Protein AF-A0AAW7PUR6-F1 (afdb_monomer)

pLDDT: mean 86.78, std 13.41, range [48.75, 97.19]

Foldseek 3Di:
DPALVPAQADLVVCVVAPVVLCVVQLKGFRDDDPAETEIEDEPSGDCPCVCVRDPHHYHYDYDDSVSSVVCSPPSVLVSVLSVLVVCCVVVPDDVVSVVVSVVSVVD

Nearest PDB structures (foldseek):
  8pdk-assembly1_A  TM=7.939E-01  e=1.366E-02  Thermus thermophilus HB27
  8pfa-assembly1_B  TM=7.874E-01  e=2.282E-02  Thermus thermophilus HB27
  8pe0-assembly1_B  TM=7.952E-01  e=3.354E-02  Thermus thermophilus HB27
  6f8l-assembly1_O  TM=6.691E-01  e=6.794E-02  Thermus thermophilus HB8
  6f8l-assembly1_L  TM=6.783E-01  e=1.376E-01  Thermus thermophilus HB8

Organism: NCBI:txid28197

Secondary structure (DSSP, 8-state):
---GGGSPP-TTHHHHTTHHHHHHTTEEEEEE-SSEEEEEE-TT---TTHHHH-SSEEEEEE--HHHHHHHHTTHHHHHHHHHHHHHHHHT---HHHHHHHHHHH--

Sequence (107 aa):
MENILKILIDFSLFEKYDKEYFISNKIVPICEDSISLKVAVCKNSDLSNIKEKFSKLISFVEADELDILFLLSNLDKKIYLYKIASKSIFQKTDEKYICEGVREMYV

Mean predicted aligned error: 7.07 Å

Structure (mmCIF, N/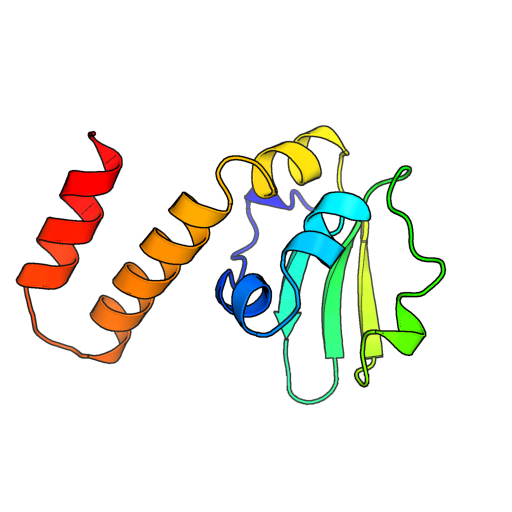CA/C/O backbone):
data_AF-A0AAW7PUR6-F1
#
_entry.id   AF-A0AAW7PUR6-F1
#
loop_
_atom_site.grou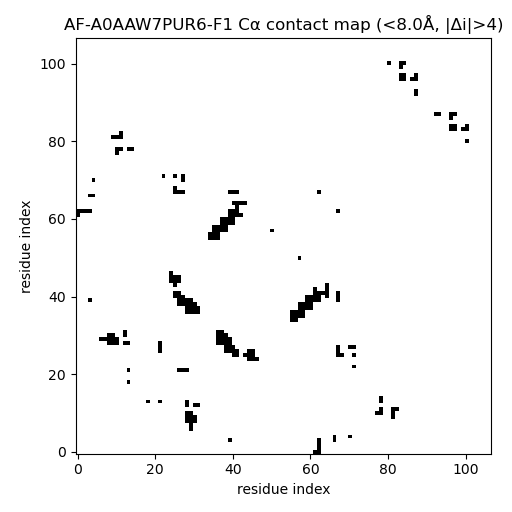p_PDB
_atom_site.id
_atom_site.type_symbol
_atom_site.label_atom_id
_atom_site.label_alt_id
_atom_site.label_comp_id
_atom_site.label_asym_id
_atom_site.label_entity_id
_atom_site.label_seq_id
_atom_site.pdbx_PDB_ins_code
_atom_site.Cartn_x
_atom_site.Cartn_y
_atom_site.Cartn_z
_atom_site.occupancy
_atom_site.B_iso_or_equiv
_atom_site.auth_seq_id
_atom_site.auth_comp_id
_atom_site.auth_asym_id
_atom_site.auth_atom_id
_atom_site.pdbx_PDB_model_num
ATOM 1 N N . MET A 1 1 ? -3.076 17.680 6.374 1.00 55.72 1 MET A N 1
ATOM 2 C CA . MET A 1 1 ? -3.070 16.295 5.864 1.00 55.72 1 MET A CA 1
ATOM 3 C C . MET A 1 1 ? -1.790 16.111 5.079 1.00 55.72 1 MET A C 1
ATOM 5 O O . MET A 1 1 ? -1.499 16.952 4.233 1.00 55.72 1 MET A O 1
ATOM 9 N N . GLU A 1 2 ? -0.985 15.103 5.412 1.00 63.31 2 GLU A N 1
ATOM 10 C CA . GLU A 1 2 ? 0.152 14.737 4.564 1.00 63.31 2 GLU A CA 1
ATOM 11 C C . GLU A 1 2 ? -0.389 14.235 3.224 1.00 63.31 2 GLU A C 1
ATOM 13 O O . GLU A 1 2 ? -1.325 13.440 3.187 1.00 63.31 2 GLU A O 1
ATOM 18 N N . ASN A 1 3 ? 0.161 14.735 2.120 1.00 81.19 3 ASN A N 1
ATOM 19 C CA . ASN A 1 3 ? -0.227 14.258 0.800 1.00 81.19 3 ASN A CA 1
ATOM 20 C C . ASN A 1 3 ? 0.518 12.945 0.527 1.00 81.19 3 ASN A C 1
ATOM 22 O O . ASN A 1 3 ? 1.725 12.958 0.276 1.00 81.19 3 ASN A O 1
ATOM 26 N N . ILE A 1 4 ? -0.211 11.829 0.577 1.00 89.19 4 ILE A N 1
ATOM 27 C CA . ILE A 1 4 ? 0.331 10.478 0.400 1.00 89.19 4 ILE A CA 1
ATOM 28 C C . ILE A 1 4 ? 0.985 10.278 -0.976 1.00 89.19 4 ILE A C 1
ATOM 30 O O . ILE A 1 4 ? 1.931 9.508 -1.094 1.00 89.19 4 ILE A O 1
ATOM 34 N N . LEU A 1 5 ? 0.568 11.033 -1.999 1.00 89.25 5 LEU A N 1
ATOM 35 C CA . LEU A 1 5 ? 1.148 10.975 -3.346 1.00 89.25 5 LEU A CA 1
ATOM 36 C C . LEU A 1 5 ? 2.572 11.542 -3.413 1.00 89.25 5 LEU A C 1
ATOM 38 O O . LEU A 1 5 ? 3.280 11.317 -4.391 1.00 89.25 5 LEU A O 1
ATOM 42 N N . LYS A 1 6 ? 2.999 12.295 -2.391 1.00 89.06 6 LYS A N 1
ATOM 43 C CA . LYS A 1 6 ? 4.374 12.803 -2.266 1.00 89.06 6 LYS A CA 1
ATOM 44 C C . LYS A 1 6 ? 5.279 11.872 -1.458 1.00 89.06 6 LYS A C 1
ATOM 46 O O . LYS A 1 6 ? 6.466 12.161 -1.319 1.00 89.06 6 LYS A O 1
ATOM 51 N N . ILE A 1 7 ? 4.732 10.795 -0.900 1.00 89.94 7 ILE A N 1
ATOM 52 C CA . ILE A 1 7 ? 5.473 9.837 -0.084 1.00 89.94 7 ILE A CA 1
ATOM 53 C C . ILE A 1 7 ? 6.015 8.735 -0.994 1.00 89.94 7 ILE A C 1
ATOM 55 O O . ILE A 1 7 ? 5.316 8.232 -1.872 1.00 89.94 7 ILE A O 1
ATOM 59 N N . LEU A 1 8 ? 7.275 8.352 -0.782 1.00 89.94 8 LEU A N 1
ATOM 60 C CA . LEU A 1 8 ? 7.849 7.196 -1.457 1.00 89.94 8 LEU A CA 1
ATOM 61 C C . LEU A 1 8 ? 7.207 5.923 -0.897 1.00 89.94 8 L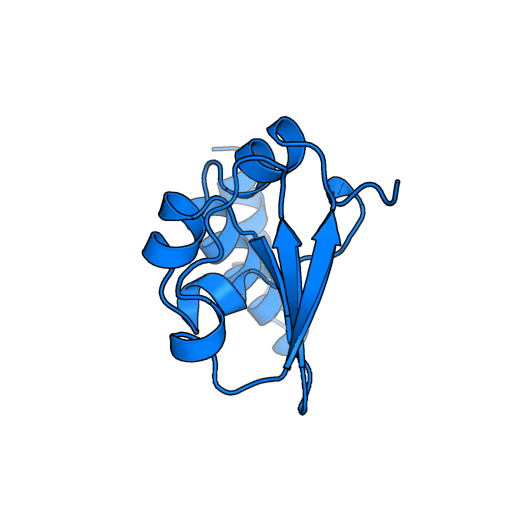EU A C 1
ATOM 63 O O . LEU A 1 8 ? 7.351 5.627 0.289 1.00 89.94 8 LEU A O 1
ATOM 67 N N . ILE A 1 9 ? 6.513 5.189 -1.761 1.00 93.75 9 ILE A N 1
ATOM 68 C CA . ILE A 1 9 ? 5.852 3.931 -1.420 1.00 93.75 9 ILE A CA 1
ATOM 69 C C . ILE A 1 9 ? 6.739 2.766 -1.848 1.00 93.75 9 ILE A C 1
ATOM 71 O O . ILE A 1 9 ? 7.187 2.698 -2.996 1.00 93.75 9 ILE A O 1
ATOM 75 N N . ASP A 1 10 ? 6.969 1.838 -0.927 1.00 94.19 10 ASP A N 1
ATOM 76 C CA . ASP A 1 10 ? 7.600 0.560 -1.220 1.00 94.19 10 ASP A CA 1
ATOM 77 C C . ASP A 1 10 ? 6.571 -0.408 -1.816 1.00 94.19 10 ASP A C 1
ATOM 79 O O . ASP A 1 10 ? 5.838 -1.108 -1.112 1.00 94.19 10 ASP A O 1
ATOM 83 N N . PHE A 1 11 ? 6.519 -0.455 -3.148 1.00 95.12 11 PHE A N 1
ATOM 84 C CA . PHE A 1 11 ? 5.588 -1.334 -3.851 1.00 95.12 11 PHE A CA 1
ATOM 85 C C . PHE A 1 11 ? 5.939 -2.822 -3.724 1.00 95.12 11 PHE A C 1
ATOM 87 O O . PHE A 1 11 ? 5.093 -3.661 -4.033 1.00 95.12 11 PHE A O 1
ATOM 94 N N . SER A 1 12 ? 7.131 -3.184 -3.228 1.00 94.38 12 SER A N 1
ATOM 95 C CA . SER A 1 12 ? 7.453 -4.591 -2.958 1.00 94.38 12 SER A CA 1
ATOM 96 C C . SER A 1 12 ? 6.589 -5.178 -1.838 1.00 94.38 12 SER A C 1
ATOM 98 O O . SER A 1 12 ? 6.361 -6.387 -1.804 1.00 94.38 12 SER A O 1
ATOM 100 N N . LEU A 1 13 ? 6.017 -4.333 -0.971 1.00 95.44 13 LEU A N 1
ATOM 101 C CA . LEU A 1 13 ? 5.124 -4.758 0.106 1.00 95.44 13 LEU A CA 1
ATOM 102 C C . LEU A 1 13 ? 3.822 -5.380 -0.415 1.00 95.44 13 LEU A C 1
ATOM 104 O O . LEU A 1 13 ? 3.256 -6.244 0.252 1.00 95.44 13 LEU A O 1
ATOM 108 N N . PHE A 1 14 ? 3.377 -5.013 -1.618 1.00 95.69 14 PHE A N 1
ATOM 109 C CA . PHE A 1 14 ? 2.230 -5.662 -2.255 1.00 95.69 14 PHE A CA 1
ATOM 110 C C . PHE A 1 14 ? 2.543 -7.075 -2.767 1.00 95.69 14 PHE A C 1
ATOM 112 O O . PHE A 1 14 ? 1.618 -7.867 -2.877 1.00 95.69 14 PHE A O 1
ATOM 119 N N . GLU A 1 15 ? 3.805 -7.393 -3.091 1.00 91.88 15 GLU A N 1
ATOM 120 C CA . GLU A 1 15 ? 4.229 -8.769 -3.420 1.00 91.88 15 GLU A CA 1
ATOM 121 C C . GLU A 1 15 ? 4.557 -9.570 -2.151 1.00 91.88 15 GLU A C 1
ATOM 123 O O . GLU A 1 15 ? 4.293 -10.768 -2.085 1.00 91.88 15 GLU A O 1
ATOM 128 N N . LYS A 1 16 ? 5.167 -8.919 -1.147 1.00 92.94 16 LYS A N 1
ATOM 129 C CA . LYS A 1 16 ? 5.528 -9.544 0.135 1.00 92.94 16 LYS A CA 1
ATOM 130 C C . LYS A 1 16 ? 4.294 -10.042 0.879 1.00 92.94 16 LYS A C 1
ATOM 132 O O . LYS A 1 16 ? 4.320 -11.103 1.503 1.00 92.94 16 LYS A O 1
ATOM 137 N N . TYR A 1 17 ? 3.246 -9.234 0.850 1.00 91.12 17 TYR A N 1
ATOM 138 C CA . TYR A 1 17 ? 1.943 -9.579 1.379 1.00 91.12 17 TYR A CA 1
ATOM 139 C C . TYR A 1 17 ? 0.986 -9.881 0.229 1.00 91.12 17 TYR A C 1
ATOM 141 O O . TYR A 1 17 ? 1.343 -9.909 -0.940 1.00 91.12 17 TYR A O 1
ATOM 149 N N . ASP A 1 18 ? -0.259 -10.141 0.576 1.00 90.69 18 ASP A N 1
ATOM 150 C CA . ASP A 1 18 ? -1.306 -10.428 -0.384 1.00 90.69 18 ASP A CA 1
ATOM 151 C C . ASP A 1 18 ? -1.856 -9.119 -0.976 1.00 90.69 18 ASP A C 1
ATOM 153 O O . ASP A 1 18 ? -2.541 -8.367 -0.280 1.00 90.69 18 ASP A O 1
ATOM 157 N N . LYS A 1 19 ? -1.554 -8.818 -2.248 1.00 94.06 19 LYS A N 1
ATOM 158 C CA . LYS A 1 19 ? -2.053 -7.599 -2.914 1.00 94.06 19 LYS A CA 1
ATOM 159 C C . LYS A 1 19 ? -3.580 -7.492 -2.910 1.00 94.06 19 LYS A C 1
ATOM 161 O O . LYS A 1 19 ? -4.106 -6.388 -2.785 1.00 94.06 19 LYS A O 1
ATOM 166 N N . GLU A 1 20 ? -4.289 -8.619 -3.001 1.00 94.94 20 GLU A N 1
ATOM 167 C CA . GLU A 1 20 ? -5.754 -8.639 -3.059 1.00 94.94 20 GLU A CA 1
ATOM 168 C C . GLU A 1 20 ? -6.355 -8.168 -1.735 1.00 94.94 20 GLU A C 1
ATOM 170 O O . GLU A 1 20 ? -7.389 -7.497 -1.715 1.00 94.94 20 GLU A O 1
ATOM 175 N N . TYR A 1 21 ? -5.664 -8.428 -0.621 1.00 94.94 21 TYR A N 1
ATOM 176 C CA . TYR A 1 21 ? -6.030 -7.880 0.680 1.00 94.94 21 TYR A CA 1
ATOM 177 C C . TYR A 1 21 ? -6.009 -6.345 0.658 1.00 94.94 21 TYR A C 1
ATOM 179 O O . TYR A 1 21 ? -6.973 -5.707 1.070 1.00 94.94 21 TYR A O 1
ATOM 187 N N . PHE A 1 22 ? -4.950 -5.734 0.129 1.00 96.00 22 PHE A N 1
ATOM 188 C CA . PHE A 1 22 ? -4.836 -4.274 0.072 1.00 96.00 22 PHE A CA 1
ATOM 189 C C . PHE A 1 22 ? -5.894 -3.629 -0.829 1.00 96.00 22 PHE A C 1
ATOM 191 O O . PHE A 1 22 ? -6.476 -2.609 -0.459 1.00 96.00 22 PHE A O 1
ATOM 198 N N . ILE A 1 23 ? -6.190 -4.251 -1.973 1.00 95.88 23 ILE A N 1
ATOM 199 C CA . ILE A 1 23 ? -7.217 -3.773 -2.907 1.00 95.88 23 ILE A CA 1
ATOM 200 C C . ILE A 1 23 ? -8.606 -3.855 -2.267 1.00 95.88 23 ILE A C 1
ATOM 202 O O . ILE A 1 23 ? -9.311 -2.848 -2.196 1.00 95.88 23 ILE A O 1
ATOM 206 N N . SER A 1 24 ? -8.987 -5.037 -1.773 1.00 95.81 24 SER A N 1
ATOM 207 C CA . SER A 1 24 ? -10.322 -5.283 -1.208 1.00 95.81 24 SER A CA 1
ATOM 208 C C . SER A 1 24 ? -10.615 -4.425 0.022 1.00 95.81 24 SER A C 1
ATOM 210 O O . SER A 1 24 ? -11.745 -3.977 0.197 1.00 95.81 24 SER A O 1
ATOM 212 N N . ASN A 1 25 ? -9.592 -4.137 0.830 1.00 96.75 25 ASN A N 1
ATOM 213 C CA . ASN A 1 25 ? -9.730 -3.349 2.052 1.00 96.75 25 ASN A CA 1
ATOM 214 C C . ASN A 1 25 ? -9.441 -1.851 1.847 1.00 96.75 25 ASN A C 1
ATOM 216 O O . ASN A 1 25 ? -9.530 -1.086 2.804 1.00 96.75 25 ASN A O 1
ATOM 220 N N . LYS A 1 26 ? -9.095 -1.410 0.625 1.00 97.19 26 LYS A N 1
ATOM 221 C CA . LYS A 1 26 ? -8.675 -0.030 0.305 1.00 97.19 26 LYS A CA 1
ATOM 222 C C . LYS A 1 26 ? -7.553 0.474 1.223 1.00 97.19 26 LYS A C 1
ATOM 224 O O . LYS A 1 26 ? -7.664 1.534 1.835 1.00 97.19 26 LYS A O 1
ATOM 229 N N . ILE A 1 27 ? -6.480 -0.298 1.346 1.00 96.88 27 ILE A N 1
ATOM 230 C CA . ILE A 1 27 ? -5.314 0.024 2.181 1.00 96.88 27 ILE A CA 1
ATOM 231 C C . ILE A 1 27 ? -4.082 0.072 1.285 1.00 96.88 27 ILE A C 1
ATOM 233 O O . ILE A 1 27 ? -3.920 -0.785 0.425 1.00 96.88 27 ILE A O 1
ATOM 237 N N . VAL A 1 28 ? -3.179 1.025 1.510 1.00 96.94 28 VAL A N 1
ATOM 238 C CA . VAL A 1 28 ? -1.894 1.081 0.797 1.00 96.94 28 VAL A CA 1
ATOM 239 C C . VAL A 1 28 ? -0.747 0.906 1.794 1.00 96.94 28 VAL A C 1
ATOM 241 O O . VAL A 1 28 ? -0.599 1.746 2.680 1.00 96.94 28 VAL A O 1
ATOM 244 N N . PRO A 1 29 ? 0.089 -0.142 1.693 1.00 96.56 29 PRO A N 1
ATOM 245 C CA . PRO A 1 29 ? 1.326 -0.203 2.456 1.00 96.56 29 PRO A CA 1
ATOM 246 C C . PRO A 1 29 ? 2.272 0.909 1.980 1.00 96.56 29 PRO A C 1
ATOM 248 O O . PRO A 1 29 ? 2.417 1.130 0.782 1.00 96.56 29 PRO A O 1
ATOM 251 N N . ILE A 1 30 ? 2.894 1.626 2.915 1.00 96.00 30 ILE A N 1
ATOM 252 C CA . ILE A 1 30 ? 3.822 2.729 2.620 1.00 96.00 30 ILE A CA 1
ATOM 253 C C . ILE A 1 30 ? 5.259 2.232 2.724 1.00 96.00 30 ILE A C 1
ATOM 255 O O . ILE A 1 30 ? 6.024 2.303 1.767 1.00 96.00 30 ILE A O 1
ATOM 259 N N . CYS A 1 31 ? 5.627 1.753 3.908 1.00 94.25 31 CYS A N 1
ATOM 260 C CA . CYS A 1 31 ? 6.953 1.248 4.217 1.00 94.25 31 CYS A CA 1
ATOM 261 C C . CYS A 1 31 ? 6.874 0.300 5.413 1.00 94.25 31 CYS A C 1
ATOM 263 O O . CYS A 1 31 ? 5.919 0.326 6.196 1.00 94.25 31 CYS A O 1
ATOM 265 N N . GLU A 1 32 ? 7.895 -0.532 5.555 1.00 94.12 32 GLU A N 1
ATOM 266 C CA . GLU A 1 32 ? 8.012 -1.487 6.644 1.00 94.12 32 GLU A CA 1
ATOM 267 C C . GLU A 1 32 ? 9.426 -1.412 7.226 1.00 94.12 32 GLU A C 1
ATOM 269 O O . GLU A 1 32 ? 10.413 -1.430 6.491 1.00 94.12 32 GLU A O 1
ATOM 274 N N . ASP A 1 33 ? 9.523 -1.340 8.550 1.00 90.94 33 ASP A N 1
ATOM 275 C CA . ASP A 1 33 ? 10.782 -1.448 9.289 1.00 90.94 33 ASP A CA 1
ATOM 276 C C . ASP A 1 33 ? 10.810 -2.752 10.106 1.00 90.94 33 ASP A C 1
ATOM 278 O O . ASP A 1 33 ? 9.964 -3.626 9.928 1.00 90.94 33 ASP A O 1
ATOM 282 N N . SER A 1 34 ? 11.790 -2.955 10.987 1.00 89.44 34 SER A N 1
ATOM 283 C CA . SER A 1 34 ? 11.902 -4.196 11.770 1.00 89.44 34 SER A CA 1
ATOM 284 C C . SER A 1 34 ? 10.736 -4.438 12.743 1.00 89.44 34 SER A C 1
ATOM 286 O O . SER A 1 34 ? 10.485 -5.588 13.100 1.00 89.44 34 SER A O 1
ATOM 288 N N . ILE A 1 35 ? 10.008 -3.395 13.139 1.00 89.75 35 ILE A N 1
ATOM 289 C CA . ILE A 1 35 ? 9.009 -3.395 14.214 1.00 89.75 35 ILE A CA 1
ATOM 290 C C . ILE A 1 35 ? 7.600 -3.114 13.673 1.00 89.75 35 ILE A C 1
ATOM 292 O O . ILE A 1 35 ? 6.623 -3.689 14.164 1.00 89.75 35 ILE A O 1
ATOM 296 N N . SER A 1 36 ? 7.480 -2.245 12.670 1.00 93.50 36 SER A N 1
ATOM 297 C CA . SER A 1 36 ? 6.214 -1.676 12.226 1.00 93.50 36 SER A CA 1
ATOM 298 C C . SER A 1 36 ? 6.000 -1.741 10.713 1.00 93.50 36 SER A C 1
ATOM 300 O O . SER A 1 36 ? 6.941 -1.738 9.919 1.00 93.50 36 SER A O 1
ATOM 302 N N . LEU A 1 37 ? 4.726 -1.811 10.325 1.00 95.81 37 LEU A N 1
ATOM 303 C CA . LEU A 1 37 ? 4.243 -1.622 8.961 1.00 95.81 37 LEU A CA 1
ATOM 304 C C . LEU A 1 37 ? 3.393 -0.350 8.942 1.00 95.81 37 LEU A C 1
ATOM 306 O O . LEU A 1 37 ? 2.366 -0.260 9.621 1.00 95.81 37 LEU A O 1
ATOM 310 N N . LYS A 1 38 ? 3.824 0.643 8.167 1.00 95.88 38 LYS A N 1
ATOM 311 C CA . LYS A 1 38 ? 3.087 1.890 7.982 1.00 95.88 38 LYS A CA 1
ATOM 312 C C . LYS A 1 38 ? 2.142 1.737 6.795 1.00 95.88 38 LYS A C 1
ATOM 314 O O . LYS A 1 38 ? 2.575 1.362 5.707 1.00 95.88 38 LYS A O 1
ATOM 319 N N . VAL A 1 39 ? 0.864 2.040 6.993 1.00 96.38 39 VAL A N 1
ATOM 320 C CA . VAL A 1 39 ? -0.186 1.917 5.975 1.00 96.38 39 VAL A CA 1
ATOM 321 C C . VAL A 1 39 ? -0.977 3.215 5.844 1.00 96.38 39 VAL A C 1
ATOM 323 O O . VAL A 1 39 ? -1.239 3.900 6.833 1.00 96.38 39 VAL A O 1
ATOM 326 N N . ALA A 1 40 ? -1.370 3.550 4.621 1.00 96.56 40 ALA A N 1
ATOM 327 C CA . ALA A 1 40 ? -2.342 4.592 4.338 1.00 96.56 40 ALA A CA 1
ATOM 328 C C . ALA A 1 40 ? -3.749 3.992 4.274 1.00 96.56 40 ALA A C 1
ATOM 330 O O . ALA A 1 40 ? -3.951 2.924 3.686 1.00 96.56 40 ALA A O 1
ATOM 331 N N . VAL A 1 41 ? -4.707 4.696 4.867 1.00 96.75 41 VAL A N 1
ATOM 332 C CA . VAL A 1 41 ? -6.118 4.309 4.943 1.00 96.75 41 VAL A CA 1
ATOM 333 C C . VAL A 1 41 ? -7.007 5.512 4.645 1.00 96.75 41 VAL A C 1
ATOM 335 O O . VAL A 1 41 ? -6.605 6.658 4.844 1.00 96.75 41 VAL A O 1
ATOM 338 N N . CYS A 1 42 ? -8.226 5.255 4.192 1.00 95.38 42 CYS A N 1
ATOM 339 C CA . CYS A 1 42 ? -9.283 6.247 4.055 1.00 95.38 42 CYS A CA 1
ATOM 340 C C . CYS A 1 42 ? -10.487 5.851 4.920 1.00 95.38 42 CYS A C 1
ATOM 342 O O . CYS A 1 42 ? -10.538 4.771 5.507 1.00 95.38 42 CYS A O 1
ATOM 344 N N . LYS A 1 43 ? -11.497 6.722 4.984 1.00 93.12 43 LYS A N 1
ATOM 345 C CA . LYS A 1 43 ? -12.721 6.486 5.775 1.00 93.12 43 LYS A CA 1
ATOM 346 C C . LYS A 1 43 ? -13.462 5.198 5.402 1.00 93.12 43 LYS A C 1
ATOM 348 O O . LYS A 1 43 ? -14.174 4.650 6.233 1.00 93.12 43 LYS A O 1
ATOM 353 N N . ASN A 1 44 ? -13.288 4.744 4.162 1.00 94.75 44 ASN A N 1
ATOM 354 C CA . ASN A 1 44 ? -13.927 3.554 3.612 1.00 94.75 44 ASN A CA 1
ATOM 355 C C . ASN A 1 44 ? -13.007 2.322 3.616 1.00 94.75 44 ASN A C 1
ATOM 357 O O . ASN A 1 44 ? -13.347 1.324 2.981 1.00 94.75 44 ASN A O 1
ATOM 361 N N . SER A 1 45 ? -11.842 2.391 4.268 1.00 95.94 45 SER A N 1
ATOM 362 C CA . SER A 1 45 ? -10.969 1.231 4.432 1.00 95.94 45 SER A CA 1
ATOM 363 C C . SER A 1 45 ? -11.557 0.247 5.440 1.00 95.94 45 SER A C 1
ATOM 365 O O . SER A 1 45 ? -12.014 0.646 6.511 1.00 95.94 45 SER A O 1
ATOM 367 N N . ASP A 1 46 ? -11.489 -1.043 5.122 1.00 95.44 46 ASP A N 1
ATOM 368 C CA . ASP A 1 46 ? -11.861 -2.109 6.052 1.00 95.44 46 ASP A CA 1
ATOM 369 C C . ASP A 1 46 ? -10.633 -2.533 6.870 1.00 95.44 46 ASP A C 1
ATOM 371 O O . ASP A 1 46 ? -9.619 -2.983 6.339 1.00 95.44 46 ASP A O 1
ATOM 375 N N . LEU A 1 47 ? -10.704 -2.332 8.186 1.00 93.81 47 LEU A N 1
ATOM 376 C CA . LEU A 1 47 ? -9.622 -2.638 9.123 1.00 93.81 47 LEU A CA 1
ATOM 377 C C . LEU A 1 47 ? -9.963 -3.807 10.053 1.00 93.81 47 LEU A C 1
ATOM 379 O O . LEU A 1 47 ? -9.186 -4.083 10.970 1.00 93.81 47 LEU A O 1
ATOM 383 N N . SER A 1 48 ? -11.094 -4.493 9.850 1.00 91.44 48 SER A N 1
ATOM 384 C CA . SER A 1 48 ? -11.620 -5.489 10.791 1.00 91.44 48 SER A CA 1
ATOM 385 C C . SER A 1 48 ? -10.617 -6.599 11.109 1.00 91.44 48 SER A C 1
ATOM 387 O O . SER A 1 48 ? -10.449 -6.942 12.278 1.00 91.44 48 SER A O 1
ATOM 389 N N . ASN A 1 49 ? -9.871 -7.077 10.108 1.00 91.50 49 ASN A N 1
ATOM 390 C CA . ASN A 1 49 ? -8.946 -8.208 10.261 1.00 91.50 49 ASN A CA 1
ATOM 391 C C . ASN A 1 49 ? -7.464 -7.800 10.186 1.00 91.50 49 ASN A C 1
ATOM 393 O O . ASN A 1 49 ? -6.577 -8.650 10.075 1.00 91.50 49 ASN A O 1
ATOM 397 N N . ILE A 1 50 ? -7.154 -6.499 10.258 1.00 90.25 50 ILE A N 1
ATOM 398 C CA . ILE A 1 50 ? -5.792 -6.010 9.996 1.00 90.25 50 ILE A CA 1
ATOM 399 C C . ILE A 1 50 ? -4.760 -6.533 11.001 1.00 90.25 50 ILE A C 1
ATOM 401 O O . ILE A 1 50 ? -3.640 -6.870 10.629 1.00 90.25 50 ILE A O 1
ATOM 405 N N . LYS A 1 51 ? -5.145 -6.663 12.274 1.00 86.88 51 LYS A N 1
ATOM 406 C CA . LYS A 1 51 ? -4.263 -7.170 13.337 1.00 86.88 51 LYS A CA 1
ATOM 407 C C . LYS A 1 51 ? -3.999 -8.671 13.232 1.00 86.88 51 LYS A C 1
ATOM 409 O O . LYS A 1 51 ? -3.011 -9.148 13.770 1.00 86.88 51 LYS A O 1
ATOM 414 N N . GLU A 1 52 ? -4.884 -9.405 12.568 1.00 88.31 52 GLU A N 1
ATOM 415 C CA . GLU A 1 52 ? -4.737 -10.845 12.350 1.00 88.31 52 GLU A CA 1
ATOM 416 C C . GLU A 1 52 ? -3.875 -11.122 11.115 1.00 88.31 52 GLU A C 1
ATOM 418 O O . GLU A 1 52 ? -3.092 -12.070 11.096 1.00 88.31 52 GLU A O 1
ATOM 423 N N . LYS A 1 53 ? -3.982 -10.265 10.089 1.00 88.19 53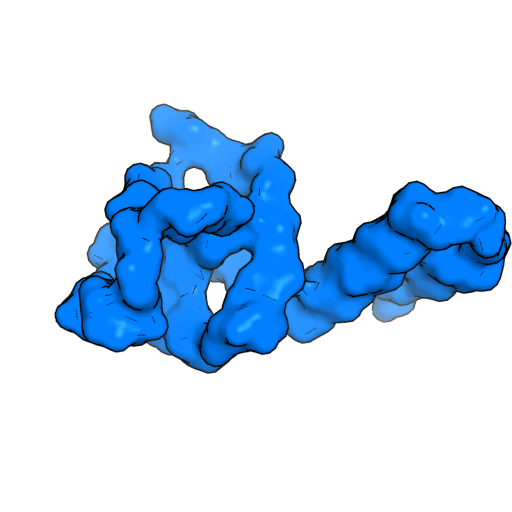 LYS A N 1
ATOM 424 C CA . LYS A 1 53 ? -3.229 -10.393 8.835 1.00 88.19 53 LYS A CA 1
ATOM 425 C C . LYS A 1 53 ? -1.743 -10.062 8.998 1.00 88.19 53 LYS A C 1
ATOM 427 O O . LYS A 1 53 ? -0.917 -10.627 8.281 1.00 88.19 53 LYS A O 1
ATOM 432 N N . PHE A 1 54 ? -1.393 -9.159 9.91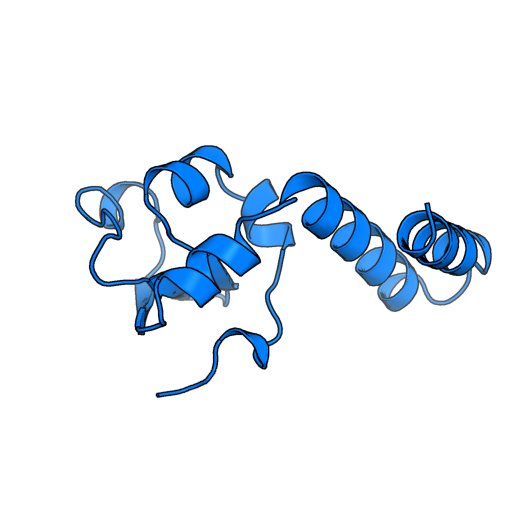3 1.00 89.88 54 PHE A N 1
ATOM 433 C CA . PHE A 1 54 ? -0.027 -8.663 10.069 1.00 89.88 54 PHE A CA 1
ATOM 434 C C . PHE A 1 54 ? 0.514 -8.897 11.481 1.00 89.88 54 PHE A C 1
ATOM 436 O O . PHE A 1 54 ? -0.092 -8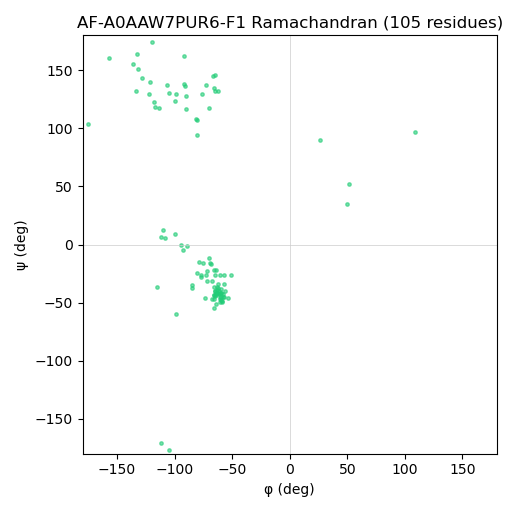.501 12.469 1.00 89.88 54 PHE A O 1
ATOM 443 N N . SER A 1 55 ? 1.711 -9.478 11.569 1.00 87.44 55 SER A N 1
ATOM 444 C CA . SER A 1 55 ? 2.396 -9.740 12.843 1.00 87.44 55 SER A CA 1
ATOM 445 C C . SER A 1 55 ? 3.088 -8.514 13.452 1.00 87.44 55 SER A C 1
ATOM 447 O O . SER A 1 55 ? 3.480 -8.545 14.617 1.00 87.44 55 SER A O 1
ATOM 449 N N . LYS A 1 56 ? 3.270 -7.446 12.669 1.00 91.75 56 LYS A N 1
ATOM 450 C CA . LYS A 1 56 ? 3.936 -6.206 13.087 1.00 91.75 56 LYS A CA 1
ATOM 451 C C . LYS A 1 56 ? 2.952 -5.178 13.625 1.00 91.75 56 LYS A C 1
ATOM 453 O O . LYS A 1 56 ? 1.757 -5.228 13.342 1.00 91.75 56 LYS A O 1
ATOM 458 N N . LEU A 1 57 ? 3.479 -4.200 14.360 1.00 92.94 57 LEU A N 1
ATOM 459 C CA . LEU A 1 57 ? 2.700 -3.030 14.756 1.00 92.94 57 LEU A CA 1
ATOM 460 C C . LEU A 1 57 ? 2.265 -2.252 13.511 1.00 92.94 57 LEU A C 1
ATOM 462 O O . LEU A 1 57 ? 3.087 -1.966 12.644 1.00 92.94 57 LEU A O 1
ATOM 466 N N . ILE A 1 58 ? 0.985 -1.893 13.434 1.00 94.56 58 ILE A N 1
ATOM 467 C CA . ILE A 1 58 ? 0.449 -1.141 12.298 1.00 94.56 58 ILE A CA 1
ATOM 468 C C . ILE A 1 58 ? 0.349 0.334 12.654 1.00 94.56 58 ILE A C 1
ATOM 470 O O . ILE A 1 58 ? -0.306 0.702 13.629 1.00 94.56 58 ILE A O 1
ATOM 474 N N . SER A 1 59 ? 1.001 1.169 11.848 1.00 93.69 59 SER A N 1
ATOM 475 C CA . SER A 1 59 ? 0.911 2.625 11.929 1.00 93.69 59 SER A CA 1
ATOM 476 C C . SER A 1 59 ? 0.045 3.144 10.791 1.00 93.69 59 SER A C 1
ATOM 478 O O . SER A 1 59 ? 0.255 2.773 9.638 1.00 93.69 59 SER A O 1
ATOM 480 N N . PHE A 1 60 ? -0.924 3.997 11.108 1.00 93.88 60 PHE A N 1
ATOM 481 C CA . PHE A 1 60 ? -1.923 4.468 10.155 1.00 93.88 60 PHE A CA 1
ATOM 482 C C . PHE A 1 60 ? -1.660 5.913 9.745 1.00 93.88 60 PHE A C 1
ATOM 484 O O . PHE A 1 60 ? -1.392 6.771 10.585 1.00 93.88 60 PHE A O 1
ATOM 491 N N . VAL A 1 61 ? -1.799 6.182 8.452 1.00 94.06 61 VAL A N 1
ATOM 492 C CA . VAL A 1 61 ? -1.879 7.531 7.890 1.00 94.06 61 VAL A CA 1
ATOM 493 C C . VAL A 1 61 ? -3.228 7.682 7.214 1.00 94.06 61 VAL A C 1
ATOM 495 O O . VAL A 1 61 ? -3.558 6.915 6.313 1.00 94.06 61 VAL A O 1
ATOM 498 N N . GLU A 1 62 ? -4.006 8.670 7.638 1.00 94.69 62 GLU A N 1
ATOM 499 C CA . GLU A 1 62 ? -5.253 9.006 6.957 1.00 94.69 62 GLU A CA 1
ATOM 500 C C . GLU A 1 62 ? -4.951 9.775 5.663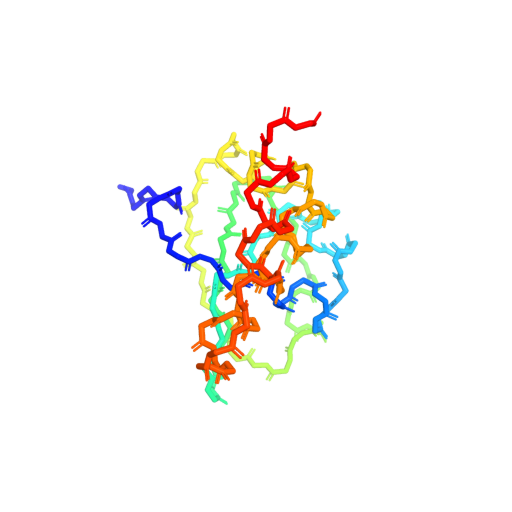 1.00 94.69 62 GLU A C 1
ATOM 502 O O . GLU A 1 62 ? -4.204 10.759 5.669 1.00 94.69 62 GLU A O 1
ATOM 507 N N . ALA A 1 63 ? -5.540 9.320 4.561 1.00 94.88 63 ALA A N 1
ATOM 508 C CA . ALA A 1 63 ? -5.438 9.923 3.239 1.00 94.88 63 ALA A CA 1
ATOM 509 C C . ALA A 1 63 ? -6.821 10.044 2.584 1.00 94.88 63 ALA A C 1
ATOM 511 O O . ALA A 1 63 ? -7.792 9.408 3.007 1.00 94.88 63 ALA A O 1
ATOM 512 N N . ASP A 1 64 ? -6.907 10.868 1.539 1.00 94.75 64 ASP A N 1
ATOM 513 C CA . ASP A 1 64 ? -8.123 10.970 0.739 1.00 94.75 64 ASP A CA 1
ATOM 514 C C . ASP A 1 64 ? -8.411 9.648 0.010 1.00 94.75 64 ASP A C 1
ATOM 516 O O . ASP A 1 64 ? -7.498 8.928 -0.405 1.00 94.75 64 ASP A O 1
ATOM 520 N N . GLU A 1 65 ? -9.691 9.310 -0.151 1.00 95.06 65 GLU A N 1
ATOM 521 C CA . GLU A 1 65 ? -10.080 8.077 -0.836 1.00 95.06 65 GLU A CA 1
ATOM 522 C C . GLU A 1 65 ? -9.624 8.069 -2.299 1.00 95.06 65 GLU A C 1
ATOM 524 O O . GLU A 1 65 ? -9.183 7.028 -2.785 1.00 95.06 65 GLU A O 1
ATOM 529 N N . LEU A 1 66 ? -9.668 9.210 -2.993 1.00 95.31 66 LEU A N 1
ATOM 530 C CA . LEU A 1 66 ? -9.204 9.303 -4.375 1.00 95.31 66 LEU A CA 1
ATOM 531 C C . LEU A 1 66 ? -7.699 9.064 -4.475 1.00 95.31 66 LEU A C 1
ATOM 533 O O . LEU A 1 66 ? -7.263 8.396 -5.411 1.00 95.31 66 LEU A O 1
ATOM 537 N N . ASP A 1 67 ? -6.918 9.531 -3.500 1.00 95.56 67 ASP A N 1
ATOM 538 C CA . ASP A 1 67 ? -5.478 9.274 -3.455 1.00 95.56 67 ASP A CA 1
ATOM 539 C C . ASP A 1 67 ? -5.193 7.778 -3.241 1.00 95.56 67 ASP A C 1
ATOM 541 O O . ASP A 1 67 ? -4.358 7.197 -3.937 1.00 95.56 67 ASP A O 1
ATOM 545 N N . ILE A 1 68 ? -5.924 7.122 -2.329 1.00 96.44 68 ILE A N 1
ATOM 546 C CA . ILE A 1 68 ? -5.826 5.669 -2.104 1.00 96.44 68 ILE A CA 1
ATOM 547 C C . ILE A 1 68 ? -6.180 4.893 -3.378 1.00 96.44 68 ILE A C 1
ATOM 549 O O . ILE A 1 68 ? -5.416 4.026 -3.810 1.00 96.44 68 ILE A O 1
ATOM 553 N N . LEU A 1 69 ? -7.307 5.217 -4.017 1.00 96.31 69 LEU A N 1
ATOM 554 C CA . LEU A 1 69 ? -7.742 4.568 -5.256 1.00 96.31 69 LEU A CA 1
ATOM 555 C C . LEU A 1 69 ? -6.753 4.811 -6.399 1.00 96.31 69 LEU A C 1
ATOM 557 O O . LEU A 1 69 ? -6.447 3.894 -7.163 1.00 96.31 69 LEU A O 1
ATOM 561 N N . PHE A 1 70 ? -6.201 6.021 -6.497 1.00 95.75 70 PHE A N 1
ATOM 562 C CA . PHE A 1 70 ? -5.167 6.335 -7.471 1.00 95.75 70 PHE A CA 1
ATOM 563 C C . PHE A 1 70 ? -3.928 5.469 -7.252 1.00 95.75 70 PHE A C 1
ATOM 565 O O . PHE A 1 70 ? -3.404 4.909 -8.217 1.00 95.75 70 PHE A O 1
ATOM 572 N N . LEU A 1 71 ? -3.472 5.304 -6.009 1.00 95.56 71 LEU A N 1
ATOM 573 C CA . LEU A 1 71 ? -2.312 4.478 -5.672 1.00 95.56 71 LEU A CA 1
ATOM 574 C C . LEU A 1 71 ? -2.540 2.991 -5.969 1.00 95.56 71 LEU A C 1
ATOM 576 O O . LEU A 1 71 ? -1.645 2.364 -6.538 1.00 95.56 71 LEU A O 1
ATOM 580 N N . LEU A 1 72 ? -3.738 2.471 -5.694 1.00 96.19 72 LEU A N 1
ATOM 581 C CA . LEU A 1 72 ? -4.138 1.090 -5.995 1.00 96.19 72 LEU A CA 1
ATOM 582 C C . LEU A 1 72 ? -4.442 0.843 -7.483 1.00 96.19 72 LEU A C 1
ATOM 584 O O . LEU A 1 72 ? -4.472 -0.302 -7.927 1.00 96.19 72 LEU A O 1
ATOM 588 N N . SER A 1 73 ? -4.647 1.889 -8.286 1.00 95.62 73 SER A N 1
ATOM 589 C CA . SER A 1 73 ? -4.852 1.733 -9.730 1.00 95.62 73 SER A CA 1
ATOM 590 C C . SER A 1 73 ? -3.587 1.226 -10.431 1.00 95.62 73 SER A C 1
ATOM 592 O O . SER A 1 73 ? -2.470 1.605 -10.061 1.00 95.62 73 SER A O 1
ATOM 594 N N . ASN A 1 74 ? -3.754 0.403 -11.473 1.00 95.44 74 ASN A N 1
ATOM 595 C CA . ASN A 1 74 ? -2.651 -0.148 -12.277 1.00 95.44 74 ASN A CA 1
ATOM 596 C C . ASN A 1 74 ? -1.537 -0.781 -11.420 1.00 95.44 74 ASN A C 1
ATOM 598 O O . ASN A 1 74 ? -0.351 -0.661 -11.739 1.00 95.44 74 ASN A O 1
ATOM 602 N N . LEU A 1 75 ? -1.924 -1.410 -10.304 1.00 95.75 75 LEU A N 1
ATOM 603 C CA . LEU A 1 75 ? -1.000 -1.842 -9.261 1.00 95.75 75 LEU A CA 1
ATOM 604 C C . LEU A 1 75 ? 0.074 -2.791 -9.793 1.00 95.75 75 LEU A C 1
ATOM 606 O O . LEU A 1 75 ? 1.248 -2.596 -9.501 1.00 95.75 75 LEU A O 1
ATOM 610 N N . ASP A 1 76 ? -0.300 -3.746 -10.645 1.00 95.19 76 ASP A N 1
ATOM 611 C CA . ASP A 1 76 ? 0.650 -4.689 -11.244 1.00 95.19 76 ASP A CA 1
ATOM 612 C C . ASP A 1 76 ? 1.736 -3.981 -12.069 1.00 95.19 76 ASP A C 1
ATOM 614 O O . ASP A 1 76 ? 2.921 -4.291 -11.928 1.00 95.19 76 ASP A O 1
ATOM 618 N N . LYS A 1 77 ? 1.365 -2.961 -12.862 1.00 95.56 77 LYS A N 1
ATOM 619 C CA . LYS A 1 77 ? 2.333 -2.153 -13.627 1.00 95.56 77 LYS A CA 1
ATOM 620 C C . LYS A 1 77 ? 3.262 -1.388 -12.681 1.00 95.56 77 LYS A C 1
ATOM 622 O O . LYS A 1 77 ? 4.469 -1.359 -12.901 1.00 95.56 77 LYS A O 1
ATOM 627 N N . LYS A 1 78 ? 2.731 -0.814 -11.596 1.00 95.00 78 LYS A N 1
ATOM 628 C CA . LYS A 1 78 ? 3.533 -0.083 -10.598 1.00 95.00 78 LYS A CA 1
ATOM 629 C C . LYS A 1 78 ? 4.504 -0.991 -9.846 1.00 95.00 78 LYS A C 1
ATOM 631 O O . LYS A 1 78 ? 5.667 -0.627 -9.702 1.00 95.00 78 LYS A O 1
ATOM 636 N N . ILE A 1 79 ? 4.057 -2.172 -9.423 1.00 95.12 79 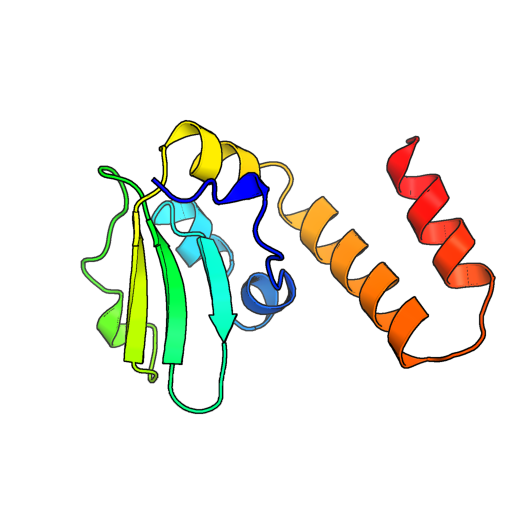ILE A N 1
ATOM 637 C CA . ILE A 1 79 ? 4.901 -3.192 -8.785 1.00 95.12 79 ILE A CA 1
ATOM 638 C C . ILE A 1 79 ? 6.044 -3.594 -9.723 1.00 95.12 79 ILE A C 1
ATOM 640 O O . ILE A 1 79 ? 7.210 -3.580 -9.327 1.00 95.12 79 ILE A O 1
ATOM 644 N N . TYR A 1 80 ? 5.729 -3.906 -10.982 1.00 94.44 80 TYR A N 1
ATOM 645 C CA . TYR A 1 80 ? 6.729 -4.298 -11.974 1.00 94.44 80 TYR A CA 1
ATOM 646 C C . TYR A 1 80 ? 7.764 -3.191 -12.227 1.00 94.44 80 TYR A C 1
ATOM 648 O O . TYR A 1 80 ? 8.970 -3.444 -12.159 1.00 94.44 80 TYR A O 1
ATOM 656 N N . LEU A 1 81 ? 7.313 -1.949 -12.428 1.00 91.81 81 LEU A N 1
ATOM 657 C CA . LEU A 1 81 ? 8.202 -0.799 -12.609 1.00 91.81 81 LEU A CA 1
ATOM 658 C C . LEU A 1 81 ? 9.076 -0.555 -11.374 1.00 91.81 81 LEU A C 1
ATOM 660 O O . LEU A 1 81 ? 10.279 -0.332 -11.510 1.00 91.81 81 LEU A O 1
ATOM 664 N N . TYR A 1 82 ? 8.506 -0.654 -10.170 1.00 92.62 82 TYR A N 1
ATOM 665 C CA . TYR A 1 82 ? 9.254 -0.524 -8.919 1.00 92.62 82 TYR A CA 1
ATOM 666 C C . TYR A 1 82 ? 10.354 -1.584 -8.806 1.00 92.62 82 TYR A C 1
ATOM 668 O O . TYR A 1 82 ? 11.485 -1.280 -8.424 1.00 92.62 82 TYR A O 1
ATOM 676 N N . LYS A 1 83 ? 10.052 -2.826 -9.191 1.00 90.81 83 LYS A N 1
ATOM 677 C CA . LYS A 1 83 ? 10.994 -3.949 -9.185 1.00 90.81 83 LYS A CA 1
ATOM 678 C C . LYS A 1 83 ? 12.149 -3.738 -10.158 1.00 90.81 83 LYS A C 1
ATOM 680 O O . LYS A 1 83 ? 13.296 -3.994 -9.791 1.00 90.81 83 LYS A O 1
ATOM 685 N N . ILE A 1 84 ? 11.871 -3.258 -11.372 1.00 90.19 84 ILE A N 1
ATOM 686 C CA . ILE A 1 84 ? 12.913 -2.910 -12.348 1.00 90.19 84 ILE A CA 1
ATOM 687 C C . ILE A 1 84 ? 13.767 -1.761 -11.821 1.00 90.19 84 ILE A C 1
ATOM 689 O O . ILE A 1 84 ? 14.987 -1.891 -11.770 1.00 90.19 84 ILE A O 1
ATOM 693 N N . ALA A 1 85 ? 13.142 -0.667 -11.379 1.00 86.88 85 ALA A N 1
ATOM 694 C CA . ALA A 1 85 ? 13.855 0.497 -10.863 1.00 86.88 85 ALA A CA 1
ATOM 695 C C . ALA A 1 85 ? 14.762 0.123 -9.682 1.00 86.88 85 ALA A C 1
ATOM 697 O O . ALA A 1 85 ? 15.939 0.478 -9.664 1.00 86.88 85 ALA A O 1
ATOM 698 N N . SER A 1 86 ? 14.246 -0.674 -8.743 1.00 84.38 86 SER A N 1
ATOM 699 C CA . SER A 1 86 ? 15.008 -1.178 -7.600 1.00 84.38 86 SER A CA 1
ATOM 700 C C . SER A 1 86 ? 16.215 -1.996 -8.054 1.00 84.38 86 SER A C 1
ATOM 702 O O . SER A 1 86 ? 17.334 -1.726 -7.626 1.00 84.38 86 SER A O 1
ATOM 704 N N . LYS A 1 87 ? 16.035 -2.949 -8.978 1.00 83.81 87 LYS A N 1
ATOM 705 C CA . LYS A 1 87 ? 17.155 -3.730 -9.527 1.00 83.81 87 LYS A CA 1
ATOM 706 C C . LYS A 1 87 ? 18.215 -2.837 -10.170 1.00 83.81 87 LYS A C 1
ATOM 708 O O . LYS A 1 87 ? 19.390 -3.008 -9.864 1.00 83.81 87 LYS A O 1
ATOM 713 N N . SER A 1 88 ? 17.812 -1.860 -10.978 1.00 77.00 88 SER A N 1
ATOM 714 C CA . SER A 1 88 ? 18.729 -0.914 -11.628 1.00 77.00 88 SER A CA 1
ATOM 715 C C . SER A 1 88 ? 19.554 -0.104 -10.625 1.00 77.00 88 SER A C 1
ATOM 717 O O . SER A 1 88 ? 20.738 0.137 -10.847 1.00 77.00 88 SER A O 1
ATOM 719 N N . ILE A 1 89 ? 18.945 0.301 -9.506 1.00 74.44 89 ILE A N 1
ATOM 720 C CA . ILE A 1 89 ? 19.611 1.082 -8.456 1.00 74.44 89 ILE A CA 1
ATOM 721 C C . ILE A 1 89 ? 20.582 0.205 -7.651 1.00 74.44 89 ILE A C 1
ATOM 723 O O . ILE A 1 89 ? 21.720 0.608 -7.408 1.00 74.44 89 ILE A O 1
ATOM 727 N N . PHE A 1 90 ? 20.157 -0.996 -7.248 1.00 61.94 90 PHE A N 1
ATOM 728 C CA . PHE A 1 90 ? 20.947 -1.872 -6.377 1.00 61.94 90 PHE A CA 1
ATOM 729 C C . PHE A 1 90 ? 22.032 -2.665 -7.114 1.00 61.94 90 PHE A C 1
ATOM 731 O O . PHE A 1 90 ? 23.021 -3.040 -6.487 1.00 61.94 90 PHE A O 1
ATOM 738 N N . GLN A 1 91 ? 21.891 -2.905 -8.421 1.00 58.53 91 GLN A N 1
ATOM 739 C CA . GLN A 1 91 ? 22.853 -3.714 -9.174 1.00 58.53 91 GLN A CA 1
ATOM 740 C C . GLN A 1 91 ? 24.021 -2.933 -9.779 1.00 58.53 91 GLN A C 1
ATOM 742 O O . GLN A 1 91 ? 24.870 -3.604 -10.343 1.00 58.53 91 GLN A O 1
ATOM 747 N N . LYS A 1 92 ? 24.111 -1.590 -9.638 1.00 54.97 92 LYS A N 1
ATOM 748 C CA . LYS A 1 92 ? 25.173 -0.723 -10.215 1.00 54.97 92 LYS A CA 1
ATOM 749 C C . LYS A 1 92 ? 25.781 -1.341 -11.484 1.00 54.97 92 LYS A C 1
ATOM 751 O O . LYS A 1 92 ? 26.799 -2.023 -11.373 1.00 54.97 92 LYS A O 1
ATOM 756 N N . THR A 1 93 ? 25.206 -1.018 -12.646 1.00 51.69 93 THR A N 1
ATOM 757 C CA . THR A 1 93 ? 25.615 -1.400 -14.022 1.00 51.69 93 THR A CA 1
ATOM 758 C C . THR A 1 93 ? 24.661 -2.415 -14.651 1.00 51.69 93 THR A C 1
ATOM 760 O O . THR A 1 93 ? 24.769 -3.603 -14.400 1.00 51.69 93 THR A O 1
ATOM 763 N N . ASP A 1 94 ? 23.720 -1.918 -15.459 1.00 54.16 94 ASP A N 1
ATOM 764 C CA . ASP A 1 94 ? 23.253 -2.560 -16.696 1.00 54.16 94 ASP A CA 1
ATOM 765 C C . ASP A 1 94 ? 22.258 -1.606 -17.378 1.00 54.16 94 ASP A C 1
ATOM 767 O O . ASP A 1 94 ? 21.106 -1.470 -16.958 1.00 54.16 94 ASP A O 1
ATOM 771 N N . GLU A 1 95 ? 22.697 -0.924 -18.444 1.00 58.22 95 GLU A N 1
ATOM 772 C CA . GLU A 1 95 ? 21.877 -0.000 -19.257 1.00 58.22 95 GLU A CA 1
ATOM 773 C C . GLU A 1 95 ? 20.546 -0.633 -19.709 1.00 58.22 95 GLU A C 1
ATOM 775 O O . GLU A 1 95 ? 19.537 0.053 -19.875 1.00 58.22 95 GLU A O 1
ATOM 780 N N . LYS A 1 96 ? 20.520 -1.966 -19.819 1.00 63.19 96 LYS A N 1
ATOM 781 C CA . LYS A 1 96 ? 19.363 -2.779 -20.196 1.00 63.19 96 LYS A CA 1
ATOM 782 C C . LYS A 1 96 ? 18.122 -2.521 -19.332 1.00 63.19 96 LYS A C 1
ATOM 784 O O . LYS A 1 96 ? 17.039 -2.351 -19.886 1.00 63.19 96 LYS A O 1
ATOM 789 N N . TYR A 1 97 ? 18.261 -2.456 -18.006 1.00 58.59 97 TYR A N 1
ATOM 790 C CA . TYR A 1 97 ? 17.107 -2.290 -17.109 1.00 58.59 97 TYR A CA 1
ATOM 791 C C . TYR A 1 97 ? 16.587 -0.847 -17.079 1.00 58.59 97 TYR A C 1
ATOM 793 O O . TYR A 1 97 ? 15.393 -0.619 -16.885 1.00 58.59 97 TYR A O 1
ATOM 801 N N . ILE A 1 98 ? 17.463 0.134 -17.325 1.00 61.19 98 ILE A N 1
ATOM 802 C CA . ILE A 1 98 ? 17.065 1.536 -17.501 1.00 61.19 98 ILE A CA 1
ATOM 803 C C . ILE A 1 98 ? 16.255 1.676 -18.795 1.00 61.19 98 ILE A C 1
ATOM 805 O O . ILE A 1 98 ? 15.172 2.260 -18.780 1.00 61.19 98 ILE A O 1
ATOM 809 N N . CYS A 1 99 ? 16.729 1.089 -19.899 1.00 61.28 99 CYS A N 1
ATOM 810 C CA . CYS A 1 99 ? 16.013 1.102 -21.174 1.00 61.28 99 CYS A CA 1
ATOM 811 C C . CYS A 1 99 ? 14.644 0.407 -21.097 1.00 61.28 99 CYS A C 1
ATOM 813 O O . CYS A 1 99 ? 13.681 0.910 -21.674 1.00 61.28 99 CYS A O 1
ATOM 815 N N . GLU A 1 100 ? 14.538 -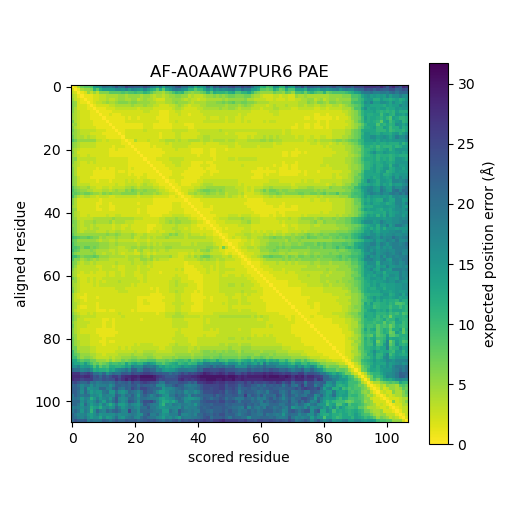0.715 -20.381 1.00 66.31 100 GLU A N 1
ATOM 816 C CA . GLU A 1 100 ? 13.276 -1.446 -20.193 1.00 66.31 100 GLU A CA 1
ATOM 817 C C . GLU A 1 100 ? 12.262 -0.628 -19.376 1.00 66.31 100 GLU A C 1
ATOM 819 O O . GLU A 1 100 ? 11.125 -0.449 -19.809 1.00 66.31 100 GLU A O 1
ATOM 824 N N . GLY A 1 101 ? 12.695 -0.029 -18.259 1.00 62.31 101 GLY A N 1
ATOM 825 C CA . GLY A 1 101 ? 11.832 0.821 -17.434 1.00 62.31 101 GLY A CA 1
ATOM 826 C C . GLY A 1 101 ? 11.332 2.075 -18.160 1.00 62.31 101 GLY A C 1
ATOM 827 O O . GLY A 1 101 ? 10.156 2.420 -18.052 1.00 62.31 101 GLY A O 1
ATOM 828 N N . VAL A 1 102 ? 12.195 2.741 -18.939 1.00 65.81 102 VAL A N 1
ATOM 829 C CA . VAL A 1 102 ? 11.799 3.906 -19.750 1.00 65.81 102 VAL A CA 1
ATOM 830 C C . VAL A 1 102 ? 10.806 3.495 -20.835 1.00 65.81 102 VAL A C 1
ATOM 832 O O . VAL A 1 102 ? 9.796 4.165 -21.013 1.00 65.81 102 VAL A O 1
ATOM 835 N N . ARG A 1 103 ? 11.045 2.384 -21.539 1.00 69.88 103 ARG A N 1
ATOM 836 C CA . ARG A 1 103 ? 10.170 1.922 -22.624 1.00 69.88 103 ARG A CA 1
ATOM 837 C C . ARG A 1 103 ? 8.740 1.655 -22.149 1.00 69.88 103 ARG A C 1
ATOM 839 O O . ARG A 1 103 ? 7.803 2.111 -22.791 1.00 69.88 103 ARG A O 1
ATOM 846 N N . GLU A 1 104 ? 8.575 0.986 -21.015 1.00 69.38 104 GLU A N 1
ATOM 847 C CA . GLU A 1 104 ? 7.263 0.641 -20.441 1.00 69.38 104 GLU A CA 1
ATOM 848 C C . GLU A 1 104 ? 6.463 1.856 -19.933 1.00 69.38 104 GLU A C 1
ATOM 850 O O . GLU A 1 104 ? 5.250 1.776 -19.729 1.00 69.38 104 GLU A O 1
ATOM 855 N N . MET A 1 105 ? 7.118 3.002 -19.729 1.00 66.44 105 MET A N 1
ATOM 856 C CA . MET A 1 105 ? 6.453 4.257 -19.362 1.00 66.44 105 MET A CA 1
ATOM 857 C C . MET A 1 105 ? 5.757 4.941 -20.548 1.00 66.44 105 MET A C 1
ATOM 859 O O . MET A 1 105 ? 4.801 5.682 -20.331 1.00 66.44 105 MET A O 1
ATOM 863 N N . TYR A 1 106 ? 6.226 4.702 -21.778 1.00 56.81 106 TYR A N 1
ATOM 864 C CA . TYR A 1 106 ? 5.737 5.350 -23.005 1.00 56.81 106 TYR A CA 1
ATOM 865 C C . TYR A 1 106 ? 4.917 4.417 -23.915 1.00 56.81 106 TYR A C 1
ATOM 867 O O . TYR A 1 106 ? 4.549 4.820 -25.020 1.00 56.81 106 TYR A O 1
ATOM 875 N N . VAL A 1 107 ? 4.638 3.190 -23.459 1.00 48.75 107 VAL A N 1
ATOM 876 C CA . VAL A 1 107 ? 3.762 2.194 -24.104 1.00 48.75 107 VAL A CA 1
ATOM 877 C C . VAL A 1 107 ? 2.556 1.928 -23.207 1.00 48.75 107 VAL A C 1
ATOM 879 O O . VAL A 1 107 ? 1.439 1.886 -23.761 1.00 48.75 107 VAL A O 1
#

Radius of gyration: 14.93 Å; Cα contacts (8 Å, |Δi|>4): 127; chains: 1; bounding box: 40×27×39 Å

Solvent-accessible surface area (backbone atoms only — not comparable to full-atom values): 6316 Å² total; per-residue (Å²): 127,73,64,66,90,78,50,85,59,45,47,63,53,43,72,76,45,65,46,66,58,30,62,78,23,48,39,42,68,31,50,70,62,100,61,37,38,35,31,38,33,28,97,84,35,63,64,91,59,52,76,77,77,38,97,50,49,77,44,82,40,74,43,57,58,67,59,52,51,58,64,61,48,67,40,69,61,52,35,52,48,47,52,40,53,49,49,47,66,75,57,72,80,58,74,66,44,54,54,51,53,55,52,67,74,80,106